Protein AF-A0A1B6EIT0-F1 (afdb_monomer_lite)

Radius of gyration: 35.0 Å; chains: 1; bounding box: 85×24×75 Å

InterPro domains:
  IPR000560 Histidine phosphatase superfamily, clade-2 [PF00328] (53-106)
  IPR029033 Histidine phosphatase superfamily [G3DSA:3.40.50.1240] (47-106)
  IPR029033 Histidine phosphatase superfamily [SSF53254] (53-105)
  IPR033379 Histidine acid phosphatase active site [PS00616] (54-68)

Secondary structure (DSSP, 8-state):
-HHHHHHHHHHHHHHHHHHHHHS-------------HHHHHHHHHH------------------SB--S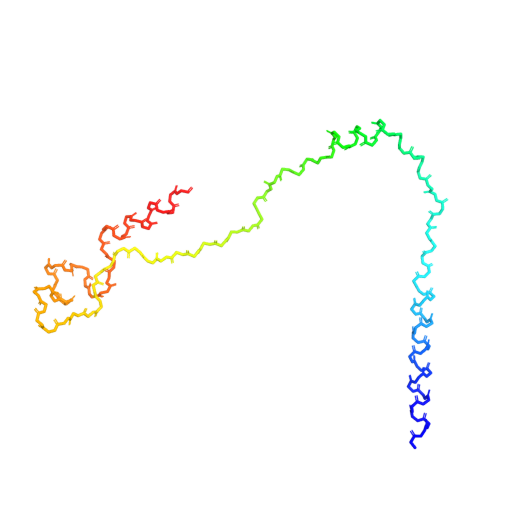---TT-SS-TT-TTTSTT-TTPBPHHHHHHHHHHHT-

Structure (mmCIF, N/CA/C/O backbone):
data_AF-A0A1B6EIT0-F1
#
_entry.id   AF-A0A1B6EIT0-F1
#
loop_
_atom_site.group_PDB
_atom_site.id
_atom_site.type_symbol
_atom_site.label_atom_id
_atom_site.label_alt_id
_atom_site.label_comp_id
_atom_site.label_asym_id
_atom_site.label_entity_id
_atom_site.label_seq_id
_atom_site.pdbx_PDB_ins_code
_atom_site.Cartn_x
_atom_site.Cartn_y
_atom_site.Cartn_z
_atom_site.occupancy
_atom_site.B_iso_or_equiv
_atom_site.auth_seq_id
_atom_site.auth_comp_id
_atom_site.auth_asym_id
_atom_site.auth_atom_id
_atom_site.pdbx_PDB_model_num
ATOM 1 N N . MET A 1 1 ? -69.621 -9.398 3.091 1.00 60.34 1 MET A N 1
ATOM 2 C CA . MET A 1 1 ? -68.298 -8.815 3.428 1.00 60.34 1 MET A CA 1
ATOM 3 C C . MET A 1 1 ? -68.213 -8.235 4.849 1.00 60.34 1 MET A C 1
ATOM 5 O O . MET A 1 1 ? -67.107 -8.036 5.322 1.00 60.34 1 MET A O 1
ATOM 9 N N . SER A 1 2 ? -69.327 -8.000 5.561 1.00 67.25 2 SER A N 1
ATOM 10 C CA . SER A 1 2 ? -69.319 -7.352 6.891 1.00 67.25 2 SER A CA 1
ATOM 11 C C . SER A 1 2 ? -69.005 -8.292 8.074 1.00 67.25 2 SER A C 1
ATOM 13 O O . SER A 1 2 ? -68.335 -7.883 9.017 1.00 67.25 2 SER A O 1
ATOM 15 N N . THR A 1 3 ? -69.392 -9.570 8.014 1.00 70.56 3 THR A N 1
ATOM 16 C CA . THR A 1 3 ? -69.215 -10.526 9.128 1.00 70.56 3 THR A CA 1
ATOM 17 C C . THR A 1 3 ? -67.755 -10.895 9.404 1.00 70.56 3 THR A C 1
ATOM 19 O O . THR A 1 3 ? -67.367 -11.025 10.559 1.00 70.56 3 THR A O 1
ATOM 22 N N . GLY A 1 4 ? -66.920 -11.006 8.365 1.00 75.38 4 GLY A N 1
ATOM 23 C CA . GLY A 1 4 ? -65.493 -11.319 8.522 1.00 75.38 4 GLY A CA 1
ATOM 24 C C . GLY A 1 4 ? -64.696 -10.202 9.205 1.00 75.38 4 GLY A C 1
ATOM 25 O O . GLY A 1 4 ? -63.824 -10.483 10.021 1.00 75.38 4 GLY A O 1
ATOM 26 N N . LEU A 1 5 ? -65.037 -8.938 8.928 1.00 78.00 5 LEU A N 1
ATOM 27 C CA . LEU A 1 5 ? -64.390 -7.785 9.560 1.00 78.00 5 LEU A CA 1
ATOM 28 C C . LEU A 1 5 ? -64.770 -7.669 11.043 1.00 78.00 5 LEU A C 1
ATOM 30 O O . LEU A 1 5 ? -63.912 -7.395 11.875 1.00 78.00 5 LEU A O 1
ATOM 34 N N . LEU A 1 6 ? -66.033 -7.951 11.382 1.00 77.94 6 LEU A N 1
ATOM 35 C CA . LEU A 1 6 ? -66.500 -7.974 12.772 1.00 77.94 6 LEU A CA 1
ATOM 36 C C . LEU A 1 6 ? -65.815 -9.077 13.591 1.00 77.94 6 LEU A C 1
ATOM 38 O O . LEU A 1 6 ? -65.435 -8.837 14.733 1.00 77.94 6 LEU A O 1
ATOM 42 N N . LEU A 1 7 ? -65.600 -10.257 12.999 1.00 79.50 7 LEU A N 1
ATOM 43 C CA . LEU A 1 7 ? -64.869 -11.351 13.645 1.00 79.50 7 LEU A CA 1
ATOM 44 C C . LEU A 1 7 ? -63.392 -11.004 13.865 1.00 79.50 7 LEU A C 1
ATOM 46 O O . LEU A 1 7 ? -62.865 -11.259 14.944 1.00 79.50 7 LEU A O 1
ATOM 50 N N . LEU A 1 8 ? -62.740 -10.367 12.888 1.00 82.31 8 LEU A N 1
ATOM 51 C CA . LEU A 1 8 ? -61.368 -9.877 13.043 1.00 82.31 8 LEU A CA 1
ATOM 52 C C . LEU A 1 8 ? -61.259 -8.835 14.165 1.00 82.31 8 LEU A C 1
ATOM 54 O O . LEU A 1 8 ? -60.371 -8.949 15.004 1.00 82.31 8 LEU A O 1
ATOM 58 N N . CYS A 1 9 ? -62.181 -7.871 14.236 1.00 82.75 9 CYS A N 1
ATOM 59 C CA . CYS A 1 9 ? -62.208 -6.882 15.317 1.00 82.75 9 CYS A CA 1
ATOM 60 C C . CYS A 1 9 ? -62.490 -7.508 16.693 1.00 82.75 9 CYS A C 1
ATOM 62 O O . CYS A 1 9 ? -61.887 -7.109 17.684 1.00 82.75 9 CYS A O 1
ATOM 64 N N . ALA A 1 10 ? -63.379 -8.499 16.778 1.00 87.69 10 ALA A N 1
ATOM 65 C CA . ALA A 1 10 ? -63.656 -9.185 18.039 1.00 87.69 10 ALA A CA 1
ATOM 66 C C . ALA A 1 10 ? -62.429 -9.964 18.543 1.00 87.69 10 ALA A C 1
ATOM 68 O O . ALA A 1 10 ? -62.119 -9.931 19.734 1.00 87.69 10 ALA A O 1
ATOM 69 N N . LEU A 1 11 ? -61.694 -10.614 17.633 1.00 88.88 11 LEU A N 1
ATOM 70 C CA . LEU A 1 11 ? -60.460 -11.325 17.963 1.00 88.88 11 LEU A CA 1
ATOM 71 C C . LEU A 1 11 ? -59.358 -10.370 18.433 1.00 88.88 11 LEU A C 1
ATOM 73 O O . LEU A 1 11 ? -58.691 -10.667 19.421 1.00 88.88 11 LEU A O 1
ATOM 77 N N . THR A 1 12 ? -59.179 -9.214 17.787 1.00 87.44 12 THR A N 1
ATOM 78 C CA . THR A 1 12 ? -58.144 -8.251 18.202 1.00 87.44 12 THR A CA 1
ATOM 79 C C . THR A 1 12 ? -58.437 -7.643 19.570 1.00 87.44 12 THR A C 1
ATOM 81 O O . THR A 1 12 ? -57.529 -7.545 20.392 1.00 87.44 12 THR A O 1
ATOM 84 N N . VAL A 1 13 ? -59.696 -7.293 19.850 1.00 90.81 13 VAL A N 1
ATOM 85 C CA . VAL A 1 13 ? -60.106 -6.769 21.164 1.00 90.81 13 VAL A CA 1
ATOM 86 C C . VAL A 1 13 ? -59.982 -7.844 22.247 1.00 90.81 13 VAL A C 1
ATOM 88 O O . VAL A 1 13 ? -59.498 -7.551 23.338 1.00 90.81 13 VAL A O 1
ATOM 91 N N . GLY A 1 14 ? -60.340 -9.095 21.941 1.00 91.69 14 GLY A N 1
ATOM 92 C CA . GLY A 1 14 ? -60.160 -10.223 22.857 1.00 91.69 14 GLY A CA 1
ATOM 93 C C . GLY A 1 14 ? -58.691 -10.463 23.213 1.00 91.69 14 GLY A C 1
ATOM 94 O O . GLY A 1 14 ? -58.360 -10.597 24.389 1.00 91.69 14 GLY A O 1
ATOM 95 N N . VAL A 1 15 ? -57.796 -10.442 22.219 1.00 89.31 15 VAL A N 1
ATOM 96 C CA . VAL A 1 15 ? -56.346 -10.577 22.437 1.00 89.31 15 VAL A CA 1
ATOM 97 C C . VAL A 1 15 ? -55.803 -9.410 23.260 1.00 89.31 15 VAL A C 1
ATOM 99 O O . VAL A 1 15 ? -55.054 -9.648 24.203 1.00 89.31 15 VAL A O 1
ATOM 102 N N . LEU A 1 16 ? -56.208 -8.167 22.972 1.00 84.94 16 LEU A N 1
ATOM 103 C CA . LEU A 1 16 ? -55.799 -7.010 23.777 1.00 84.94 16 LEU A CA 1
ATOM 104 C C . LEU A 1 16 ? -56.273 -7.123 25.229 1.00 84.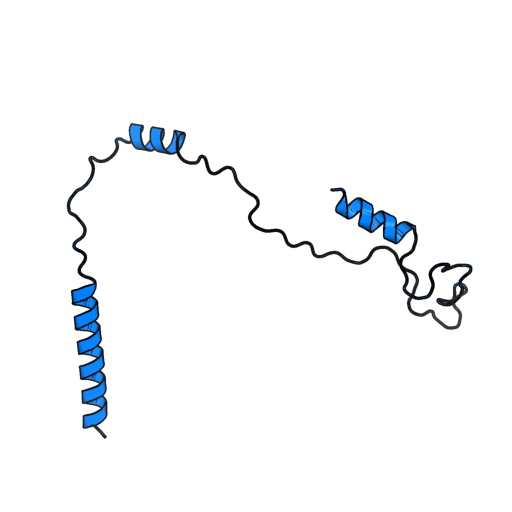94 16 LEU A C 1
ATOM 106 O O . LEU A 1 16 ? -55.511 -6.814 26.138 1.00 84.94 16 LEU A O 1
ATOM 110 N N . GLY A 1 17 ? -57.503 -7.591 25.450 1.00 86.25 17 GLY A N 1
ATOM 111 C CA . GLY A 1 17 ? -58.037 -7.827 26.788 1.00 86.25 17 GLY A CA 1
ATOM 112 C C . GLY A 1 17 ? -57.243 -8.890 27.545 1.00 86.25 17 GLY A C 1
ATOM 113 O O . GLY A 1 17 ? -56.903 -8.686 28.706 1.00 86.25 17 GLY A O 1
ATOM 114 N N . VAL A 1 18 ? -56.888 -10.001 26.894 1.00 85.31 18 VAL A N 1
ATOM 115 C CA . VAL A 1 18 ? -56.060 -11.055 27.504 1.00 85.31 18 VAL A CA 1
ATOM 116 C C . VAL A 1 18 ? -54.663 -10.536 27.832 1.00 85.31 18 VAL A C 1
ATOM 118 O O . VAL A 1 18 ? -54.189 -10.758 28.940 1.00 85.31 18 VAL A O 1
ATOM 121 N N . VAL A 1 19 ? -54.028 -9.801 26.914 1.00 81.00 19 VAL A N 1
ATOM 122 C CA . VAL A 1 19 ? -52.719 -9.181 27.163 1.00 81.00 19 VAL A CA 1
ATOM 123 C C . VAL A 1 19 ? -52.804 -8.211 28.337 1.00 81.00 19 VAL A C 1
ATOM 125 O O . VAL A 1 19 ? -51.982 -8.318 29.234 1.00 81.00 19 VAL A O 1
ATOM 128 N N . TYR A 1 20 ? -53.824 -7.349 28.387 1.00 77.56 20 TYR A N 1
ATOM 129 C CA . TYR A 1 20 ? -54.017 -6.395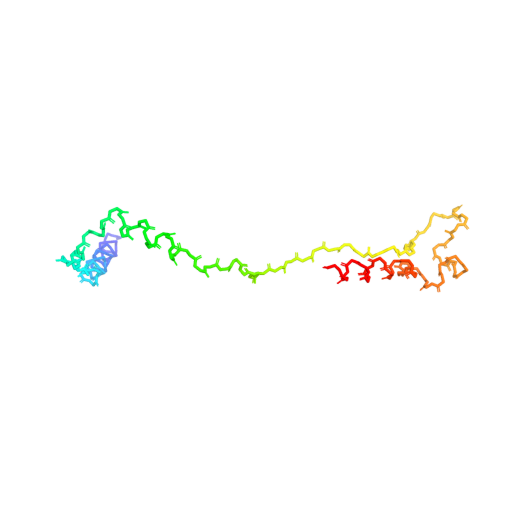 29.481 1.00 77.56 20 TYR A CA 1
ATOM 130 C C . TYR A 1 20 ? -54.150 -7.089 30.845 1.00 77.56 20 TYR A C 1
ATOM 132 O O . TYR A 1 20 ? -53.466 -6.707 31.788 1.00 77.56 20 TYR A O 1
ATOM 140 N N . ASN A 1 21 ? -54.954 -8.156 30.925 1.00 76.50 21 ASN A N 1
ATOM 141 C CA . ASN A 1 21 ? -55.116 -8.946 32.151 1.00 76.50 21 ASN A CA 1
ATOM 142 C C . ASN A 1 21 ? -53.853 -9.740 32.530 1.00 76.50 21 ASN A C 1
ATOM 144 O O . ASN A 1 21 ? -53.650 -10.037 33.701 1.00 76.50 21 ASN A O 1
ATOM 148 N N . LEU A 1 22 ? -53.009 -10.097 31.557 1.00 73.38 22 LEU A N 1
ATOM 149 C CA . LEU A 1 22 ? -51.716 -10.746 31.803 1.00 73.38 22 LEU A CA 1
ATOM 150 C C . LEU A 1 22 ? -50.610 -9.745 32.171 1.00 73.38 22 LEU A C 1
ATOM 152 O O . LEU A 1 22 ? -49.610 -10.151 32.753 1.00 73.38 22 LEU A O 1
ATOM 156 N N . THR A 1 23 ? -50.767 -8.465 31.822 1.00 66.44 23 THR A N 1
ATOM 157 C CA . THR A 1 23 ? -49.811 -7.386 32.124 1.00 66.44 23 THR A CA 1
ATOM 158 C C . THR A 1 23 ? -50.161 -6.577 33.366 1.00 66.44 23 THR A C 1
ATOM 160 O O . THR A 1 23 ? -49.445 -5.621 33.658 1.00 66.44 23 THR A O 1
ATOM 163 N N . ASP A 1 24 ? -51.225 -6.923 34.095 1.00 55.56 24 ASP A N 1
ATOM 164 C CA . ASP A 1 24 ? -51.558 -6.269 35.365 1.00 55.56 24 ASP A CA 1
ATOM 165 C C . ASP A 1 24 ? -50.620 -6.777 36.474 1.00 55.56 24 ASP A C 1
ATOM 167 O O . ASP A 1 24 ? -51.003 -7.445 37.433 1.00 55.56 24 ASP A O 1
ATOM 171 N N . GLU A 1 25 ? -49.328 -6.504 36.296 1.00 54.56 25 GLU A N 1
ATOM 172 C CA . GLU A 1 25 ? -48.379 -6.507 37.389 1.00 54.56 25 GLU A CA 1
ATOM 173 C C . GLU A 1 25 ? -48.663 -5.246 38.196 1.00 54.56 25 GLU A C 1
ATOM 175 O O . GLU A 1 25 ? -48.248 -4.138 37.846 1.00 54.56 25 GLU A O 1
ATOM 180 N N . SER A 1 26 ? -49.443 -5.416 39.264 1.00 55.94 26 SER A N 1
ATOM 181 C CA . SER A 1 26 ? -49.621 -4.392 40.282 1.00 55.94 26 SER A CA 1
ATOM 182 C C . SER A 1 26 ? -48.240 -3.880 40.682 1.00 55.94 26 SER A C 1
ATOM 184 O O . SER A 1 26 ? -47.440 -4.647 41.223 1.00 55.94 26 SER A O 1
ATOM 186 N N . LEU A 1 27 ? -47.958 -2.601 40.417 1.00 51.69 27 LEU A N 1
ATOM 187 C CA . LEU A 1 27 ? -46.777 -1.935 40.957 1.00 51.69 27 LEU A CA 1
ATOM 188 C C . LEU A 1 27 ? -46.767 -2.204 42.467 1.00 51.69 27 LEU A C 1
ATOM 190 O O . LEU A 1 27 ? -47.734 -1.820 43.136 1.00 51.69 27 LEU A O 1
ATOM 194 N N . PRO A 1 28 ? -45.747 -2.883 43.021 1.00 44.22 28 PRO A N 1
ATOM 195 C CA . PRO A 1 28 ? -45.720 -3.132 44.446 1.00 44.22 28 PRO A CA 1
ATOM 196 C C . PRO A 1 28 ? -45.677 -1.774 45.143 1.00 44.22 28 PRO A C 1
ATOM 198 O O . PRO A 1 28 ? -44.738 -0.994 44.978 1.00 44.22 28 PRO A O 1
ATOM 201 N N . ALA A 1 29 ? -46.725 -1.488 45.914 1.00 50.53 29 ALA A N 1
ATOM 202 C CA . ALA A 1 29 ? -46.793 -0.368 46.841 1.00 50.53 29 ALA A CA 1
ATOM 203 C C . ALA A 1 29 ? -45.913 -0.650 48.069 1.00 50.53 29 ALA A C 1
ATOM 205 O O . ALA A 1 29 ? -46.370 -0.574 49.203 1.00 50.53 29 ALA A O 1
ATOM 206 N N . ASP A 1 30 ? -44.651 -0.992 47.825 1.00 49.12 30 ASP A N 1
ATOM 207 C CA . ASP A 1 30 ? -43.618 -1.092 48.841 1.00 49.12 30 ASP A CA 1
ATOM 208 C C . ASP A 1 30 ? -42.514 -0.126 48.412 1.00 49.12 30 ASP A C 1
ATOM 210 O O . ASP A 1 30 ? -41.559 -0.470 47.715 1.00 49.12 30 ASP A O 1
ATOM 214 N N . GLN A 1 31 ? -42.723 1.156 48.730 1.00 48.38 31 GLN A N 1
ATOM 215 C CA . GLN A 1 31 ? -41.667 2.151 48.616 1.00 48.38 31 GLN A CA 1
ATOM 216 C C . GLN A 1 31 ? -40.589 1.788 49.645 1.00 48.38 31 GLN A C 1
ATOM 218 O O . GLN A 1 31 ? -40.854 1.907 50.845 1.00 48.38 31 GLN A O 1
ATOM 223 N N . PRO A 1 32 ? -39.361 1.415 49.238 1.00 50.00 32 PRO A N 1
ATOM 224 C CA . PRO A 1 32 ? -38.247 1.492 50.165 1.00 50.00 32 PRO A CA 1
ATOM 225 C C . PRO A 1 32 ? -38.136 2.955 50.607 1.00 50.00 32 PRO A C 1
ATOM 227 O O . PRO A 1 32 ? -38.281 3.868 49.785 1.00 50.00 32 PRO A O 1
ATOM 230 N N . SER A 1 33 ? -37.942 3.170 51.911 1.00 53.81 33 SER A N 1
ATOM 231 C CA . SER A 1 33 ? -37.717 4.484 52.519 1.00 53.81 33 SER A CA 1
ATOM 232 C C . SER A 1 33 ? -36.863 5.340 51.591 1.00 53.81 33 SER A C 1
ATOM 234 O O . SER A 1 33 ? -35.753 4.934 51.245 1.00 53.81 33 SER A O 1
ATOM 236 N N . VAL A 1 34 ? -37.417 6.472 51.146 1.00 55.00 34 VAL A N 1
ATOM 237 C CA . VAL A 1 34 ? -36.764 7.404 50.224 1.00 55.00 34 VAL A CA 1
ATOM 238 C C . VAL A 1 34 ? -35.361 7.660 50.750 1.00 55.00 34 VAL A C 1
ATOM 240 O O . VAL A 1 34 ? -35.209 8.281 51.802 1.00 55.00 34 VAL A O 1
ATOM 243 N N . ALA A 1 35 ? -34.362 7.128 50.042 1.00 57.22 35 ALA A N 1
ATOM 244 C CA . ALA A 1 35 ? -32.970 7.334 50.385 1.00 57.22 35 ALA A CA 1
ATOM 245 C C . ALA A 1 35 ? -32.773 8.839 50.550 1.00 57.22 35 ALA A C 1
ATOM 247 O O . ALA A 1 35 ? -33.128 9.629 49.667 1.00 57.22 35 ALA A O 1
ATOM 248 N N . THR A 1 36 ? -32.288 9.248 51.718 1.00 66.69 36 THR A N 1
ATOM 249 C CA . THR A 1 36 ? -32.031 10.660 51.985 1.00 66.69 36 THR A CA 1
ATOM 250 C C . THR A 1 36 ? -31.096 11.191 50.899 1.00 66.69 36 THR A C 1
ATOM 252 O O . THR A 1 36 ? -30.294 10.444 50.336 1.00 66.69 36 THR A O 1
ATOM 255 N N . ALA A 1 37 ? -31.151 12.487 50.580 1.00 64.06 37 ALA A N 1
ATOM 256 C CA . ALA A 1 37 ? -30.237 13.071 49.591 1.00 64.06 37 ALA A CA 1
ATOM 257 C C . ALA A 1 37 ? -28.760 12.724 49.888 1.00 64.06 37 ALA A C 1
ATOM 259 O O . ALA A 1 37 ? -27.959 12.595 48.970 1.00 64.06 37 ALA A O 1
ATOM 260 N N . SER A 1 38 ? -28.422 12.491 51.161 1.00 65.88 38 SER A N 1
ATOM 261 C CA . SER A 1 38 ? -27.110 12.023 51.609 1.00 65.88 38 SER A CA 1
ATOM 262 C C . SER A 1 38 ? -26.808 10.568 51.224 1.00 65.88 38 SER A C 1
ATOM 264 O O . SER A 1 38 ? -25.694 10.285 50.799 1.00 65.88 38 SER A O 1
ATOM 266 N N . GLU A 1 39 ? -27.783 9.660 51.288 1.00 65.06 39 GLU A N 1
ATOM 267 C CA . GLU A 1 39 ? -27.652 8.269 50.826 1.00 65.06 39 GLU A CA 1
ATOM 268 C C . GLU A 1 39 ? -27.633 8.166 49.299 1.00 65.06 39 GLU A C 1
ATOM 270 O O . GLU A 1 39 ? -26.867 7.375 48.762 1.00 65.06 39 GLU A O 1
ATOM 275 N N . LEU A 1 40 ? -28.398 9.002 48.587 1.00 61.97 40 LEU A N 1
ATOM 276 C CA . LEU A 1 40 ? -28.301 9.143 47.128 1.00 61.97 40 LEU A CA 1
ATOM 277 C C . LEU A 1 40 ? -26.928 9.676 46.715 1.00 61.97 40 LEU A C 1
ATOM 279 O O . LEU A 1 40 ? -26.330 9.156 45.780 1.00 61.97 40 LEU A O 1
ATOM 283 N N . VAL A 1 41 ? -26.393 10.667 47.437 1.00 64.12 41 VAL A N 1
ATOM 284 C CA . VAL A 1 41 ? -25.026 11.163 47.234 1.00 64.12 41 VAL A CA 1
ATOM 285 C C . VAL A 1 41 ? -24.006 10.070 47.559 1.00 64.12 41 VAL A C 1
ATOM 287 O O . VAL A 1 41 ? -23.122 9.831 46.749 1.00 64.12 41 VAL A O 1
ATOM 290 N N . ALA A 1 42 ? -24.144 9.338 48.667 1.00 61.91 42 ALA A N 1
ATOM 291 C CA . ALA A 1 42 ? -23.249 8.236 49.029 1.00 61.91 42 ALA A CA 1
ATOM 292 C C . ALA A 1 42 ? -23.297 7.073 48.021 1.00 61.91 42 ALA A C 1
ATOM 294 O O . ALA A 1 42 ? -22.249 6.534 47.658 1.00 61.91 42 ALA A O 1
ATOM 295 N N . ALA A 1 43 ? -24.482 6.734 47.506 1.00 57.56 43 ALA A N 1
ATOM 296 C CA . ALA A 1 43 ? -24.685 5.749 46.449 1.00 57.56 43 ALA A CA 1
ATOM 297 C C . ALA A 1 43 ? -24.120 6.227 45.105 1.00 57.56 43 ALA A C 1
ATOM 299 O O . ALA A 1 43 ? -23.587 5.412 44.365 1.00 57.56 43 ALA A O 1
ATOM 300 N N . ASN A 1 44 ? -24.139 7.532 44.811 1.00 57.97 44 ASN A N 1
ATOM 301 C CA . ASN A 1 44 ? -23.463 8.112 43.640 1.00 57.97 44 ASN A CA 1
ATOM 302 C C . ASN A 1 44 ? -21.941 8.266 43.837 1.00 57.97 44 ASN A C 1
ATOM 304 O O . ASN A 1 44 ? -21.201 8.439 42.873 1.00 57.97 44 ASN A O 1
ATOM 308 N N . LEU A 1 45 ? -21.457 8.205 45.083 1.00 57.53 45 LEU A N 1
ATOM 309 C CA . LEU A 1 45 ? -20.029 8.120 45.413 1.00 57.53 45 LEU A CA 1
ATOM 310 C C . LEU A 1 45 ? -19.515 6.668 45.370 1.00 57.53 45 LEU A C 1
ATOM 312 O O . LEU A 1 45 ? -18.307 6.453 45.288 1.00 57.53 45 LEU A O 1
ATOM 316 N N . THR A 1 46 ? -20.411 5.669 45.395 1.00 58.75 46 THR A N 1
ATOM 317 C CA . THR A 1 46 ? -20.076 4.231 45.291 1.00 58.75 46 THR A CA 1
ATOM 318 C C . THR A 1 46 ? -20.536 3.547 43.995 1.00 58.75 46 THR A C 1
ATOM 320 O O . THR A 1 46 ? -19.978 2.510 43.629 1.00 58.75 46 THR A O 1
ATOM 323 N N . GLY A 1 47 ? -21.491 4.119 43.264 1.00 61.09 47 GLY A N 1
ATOM 324 C CA . GLY A 1 47 ? -21.863 3.787 41.889 1.00 61.09 47 GLY A CA 1
ATOM 325 C C . GLY A 1 47 ? -21.283 4.866 40.980 1.00 61.09 47 GLY A C 1
ATOM 326 O O . GLY A 1 47 ? -21.670 6.017 41.044 1.00 61.09 47 GLY A O 1
ATOM 327 N N . SER A 1 48 ? -20.279 4.603 40.163 1.00 58.56 48 SER A N 1
ATOM 328 C CA . SER A 1 48 ? -20.189 3.505 39.222 1.00 58.56 48 SER A CA 1
ATOM 329 C C . SER A 1 48 ? -18.757 2.973 39.211 1.00 58.56 48 SER A C 1
ATOM 331 O O . SER A 1 48 ? -17.848 3.628 38.708 1.00 58.56 48 SER A O 1
ATOM 333 N N . ARG A 1 49 ? -18.540 1.747 39.706 1.00 62.56 49 ARG A N 1
ATOM 334 C CA . ARG A 1 49 ? -17.308 0.986 39.410 1.00 62.56 49 ARG A CA 1
ATOM 335 C C . ARG A 1 49 ? -17.298 0.456 37.971 1.00 62.56 49 ARG A C 1
ATOM 337 O O . ARG A 1 49 ? -16.649 -0.550 37.693 1.00 62.56 49 ARG A O 1
ATOM 344 N N . VAL A 1 50 ? -18.038 1.077 37.052 1.00 66.62 50 VAL A N 1
ATOM 345 C CA . VAL A 1 50 ? -17.886 0.786 35.631 1.00 66.62 50 VAL A CA 1
ATOM 346 C C . VAL A 1 50 ? -16.578 1.430 35.212 1.00 66.62 50 VAL A C 1
ATOM 348 O O . VAL A 1 50 ? -16.518 2.585 34.801 1.00 66.62 50 VAL A O 1
ATOM 351 N N . VAL A 1 51 ? -15.503 0.660 35.358 1.00 74.81 51 VAL A N 1
ATOM 352 C CA . VAL A 1 51 ? -14.277 0.922 34.618 1.00 74.81 51 VAL A CA 1
ATOM 353 C C . VAL A 1 51 ? -14.690 0.885 33.147 1.00 74.81 51 VAL A C 1
ATOM 355 O O . VAL A 1 51 ? -15.256 -0.127 32.726 1.00 74.81 51 VAL A O 1
ATOM 358 N N . P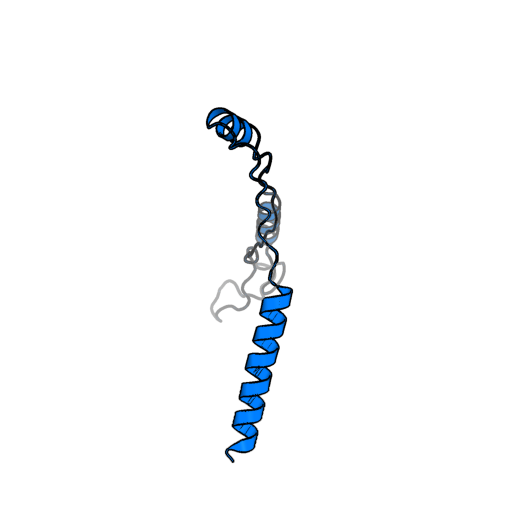RO A 1 52 ? -14.504 1.962 32.367 1.00 78.94 52 PRO A N 1
ATOM 359 C CA . PRO A 1 52 ? -14.827 1.930 30.951 1.00 78.94 52 PRO A CA 1
ATOM 360 C C . PRO A 1 52 ? -13.975 0.841 30.295 1.00 78.94 52 PRO A C 1
ATOM 362 O O . PRO A 1 52 ? -12.761 0.980 30.157 1.00 78.94 52 PRO A O 1
ATOM 365 N N . THR A 1 53 ? -14.607 -0.281 29.950 1.00 90.19 53 THR A N 1
ATOM 366 C CA . THR A 1 53 ? -13.954 -1.393 29.264 1.00 90.19 53 THR A CA 1
ATOM 367 C C . THR A 1 53 ? -14.119 -1.233 27.763 1.00 90.19 53 THR A C 1
ATOM 369 O O . THR A 1 53 ? -15.153 -0.787 27.258 1.00 90.19 53 THR A O 1
ATOM 372 N N . LEU A 1 54 ? -13.081 -1.611 27.022 1.00 91.94 54 LEU A N 1
ATOM 373 C CA . LEU A 1 54 ? -13.153 -1.693 25.574 1.00 91.94 54 LEU A CA 1
ATOM 374 C C . LEU A 1 54 ? -14.133 -2.808 25.187 1.00 91.94 54 LEU A C 1
ATOM 376 O O . LEU A 1 54 ? -13.900 -3.971 25.504 1.00 91.94 54 LEU A O 1
ATOM 380 N N . ARG A 1 55 ? -15.230 -2.459 24.509 1.00 93.00 55 ARG A N 1
ATOM 381 C CA . ARG A 1 55 ? -16.256 -3.436 24.101 1.00 93.00 55 ARG A CA 1
ATOM 382 C C . ARG A 1 55 ? -16.087 -3.929 22.666 1.00 93.00 55 ARG A C 1
ATOM 384 O O . ARG A 1 55 ? -16.458 -5.060 22.377 1.00 93.00 55 ARG A O 1
ATOM 391 N N . PHE A 1 56 ? -15.565 -3.090 21.772 1.00 95.25 56 PHE A N 1
ATOM 392 C CA . PHE A 1 56 ? -15.423 -3.396 20.348 1.00 95.25 56 PHE A CA 1
ATOM 393 C C . PHE A 1 56 ? -14.461 -2.414 19.666 1.00 95.25 56 PHE A C 1
ATOM 395 O O . PHE A 1 56 ? -14.448 -1.233 20.013 1.00 95.25 56 PHE A O 1
ATOM 402 N N . VAL A 1 57 ? -13.689 -2.894 18.686 1.00 95.50 57 VAL A N 1
ATOM 403 C CA . VAL A 1 57 ? -12.809 -2.074 17.837 1.00 95.50 57 VAL A CA 1
ATOM 404 C C . VAL A 1 57 ? -12.973 -2.491 16.384 1.00 95.50 57 VAL A C 1
ATOM 406 O O . VAL A 1 57 ? -12.941 -3.678 16.067 1.00 95.50 57 VAL A O 1
ATOM 409 N N . VAL A 1 58 ? -13.074 -1.501 15.498 1.00 97.38 58 VAL A N 1
ATOM 410 C CA . VAL A 1 58 ? -12.920 -1.675 14.050 1.00 97.38 58 VAL A CA 1
ATOM 411 C C . VAL A 1 58 ? -11.776 -0.791 13.597 1.00 97.38 58 VAL A C 1
ATOM 413 O O . VAL A 1 58 ? -11.772 0.407 13.873 1.00 97.38 58 VAL A O 1
ATOM 416 N N . ALA A 1 59 ? -10.831 -1.377 12.872 1.00 95.00 59 ALA A N 1
ATOM 417 C CA . ALA A 1 59 ? -9.760 -0.648 12.216 1.00 95.00 59 ALA A CA 1
ATOM 418 C C . ALA A 1 59 ? -9.918 -0.788 10.700 1.00 95.00 59 ALA A C 1
ATOM 420 O O . ALA A 1 59 ? -9.884 -1.895 10.165 1.00 95.00 59 ALA A O 1
ATOM 421 N N . VAL A 1 60 ? -10.080 0.339 10.008 1.00 96.81 60 VAL A N 1
ATOM 422 C CA . VAL A 1 60 ? -10.070 0.403 8.543 1.00 96.81 60 VAL A CA 1
ATOM 423 C C . VAL A 1 60 ? -8.778 1.087 8.130 1.00 96.81 60 VAL A C 1
ATOM 425 O O . VAL A 1 60 ? -8.585 2.272 8.395 1.00 96.81 60 VAL A O 1
ATOM 428 N N . SER A 1 61 ? -7.879 0.335 7.505 1.00 95.38 61 SER A N 1
ATOM 429 C CA . SER A 1 61 ? -6.585 0.838 7.052 1.00 95.38 61 SER A CA 1
ATOM 430 C C . SER A 1 61 ? -6.420 0.643 5.551 1.00 95.38 61 SER A C 1
ATOM 432 O O . SER A 1 61 ? -6.968 -0.276 4.939 1.00 95.38 61 SER A O 1
ATOM 434 N N . ARG A 1 62 ? -5.644 1.538 4.941 1.00 96.94 62 ARG A N 1
ATOM 435 C CA . ARG A 1 62 ? -5.131 1.323 3.591 1.00 96.94 62 ARG A CA 1
ATOM 436 C C . ARG A 1 62 ? -3.898 0.421 3.666 1.00 96.94 62 ARG A C 1
ATOM 438 O O . ARG A 1 62 ? -3.193 0.417 4.670 1.00 96.94 62 ARG A O 1
ATOM 445 N N . HIS A 1 63 ? -3.609 -0.286 2.576 1.00 97.81 63 HIS A N 1
ATOM 446 C CA . HIS A 1 63 ? -2.316 -0.937 2.380 1.00 97.81 63 HIS A CA 1
ATOM 447 C C . HIS A 1 63 ? -1.148 0.068 2.502 1.00 97.81 63 HIS A C 1
ATOM 449 O O . HIS A 1 63 ? -1.293 1.249 2.171 1.00 97.81 63 HIS A O 1
ATOM 455 N N . GLY A 1 64 ? 0.029 -0.417 2.902 1.00 97.94 64 GLY A N 1
ATOM 456 C CA . GLY A 1 64 ? 1.270 0.365 2.892 1.00 97.94 64 GLY A CA 1
ATOM 457 C C . GLY A 1 64 ? 1.769 0.680 1.476 1.00 97.94 64 GLY A C 1
ATOM 458 O O . GLY A 1 64 ? 1.183 0.262 0.475 1.00 97.94 64 GLY A O 1
ATOM 459 N N . ASN A 1 65 ? 2.875 1.412 1.365 1.00 97.94 65 ASN A N 1
ATOM 460 C CA . ASN A 1 65 ? 3.445 1.789 0.069 1.00 97.94 65 ASN A CA 1
ATOM 461 C C . ASN A 1 65 ? 3.753 0.572 -0.824 1.00 97.94 65 ASN A C 1
ATOM 463 O O . ASN A 1 65 ? 4.518 -0.320 -0.448 1.00 97.94 65 ASN A O 1
ATOM 467 N N . ARG A 1 66 ? 3.215 0.575 -2.044 1.00 97.69 66 ARG A N 1
ATOM 468 C CA . ARG A 1 66 ? 3.359 -0.490 -3.047 1.00 97.69 66 ARG A CA 1
ATOM 469 C C . ARG A 1 66 ? 3.872 0.049 -4.379 1.00 97.69 66 ARG A C 1
ATOM 471 O O . ARG A 1 66 ? 3.757 1.248 -4.633 1.00 97.69 66 ARG A O 1
ATOM 478 N N . GLY A 1 67 ? 4.387 -0.837 -5.225 1.00 96.62 67 GLY A N 1
ATOM 479 C CA . GLY A 1 67 ? 4.695 -0.525 -6.617 1.00 96.62 67 GLY A CA 1
ATOM 480 C C . GLY A 1 67 ? 3.440 -0.145 -7.421 1.00 96.62 67 GLY A C 1
ATOM 481 O O . GLY A 1 67 ? 2.311 -0.486 -7.032 1.00 96.62 67 GLY A O 1
ATOM 482 N N . PRO A 1 68 ? 3.600 0.574 -8.544 1.00 96.88 68 PRO A N 1
ATOM 483 C CA . PRO A 1 68 ? 2.499 0.894 -9.436 1.00 96.88 68 PRO A CA 1
ATOM 484 C C . PRO A 1 68 ? 1.929 -0.387 -10.055 1.00 96.88 68 PRO A C 1
ATOM 486 O O . PRO A 1 68 ? 2.647 -1.355 -10.297 1.00 96.88 68 PRO A O 1
ATOM 489 N N . SER A 1 69 ? 0.623 -0.390 -10.319 1.00 96.94 69 SER A N 1
ATOM 490 C CA . SER A 1 69 ? -0.043 -1.499 -11.023 1.00 96.94 69 SER A CA 1
ATOM 491 C C . SER A 1 69 ? 0.088 -1.382 -12.544 1.00 96.94 69 SER A C 1
ATOM 493 O O . SER A 1 69 ? -0.019 -2.372 -13.253 1.00 96.94 69 SER A O 1
ATOM 495 N N . PHE A 1 70 ? 0.307 -0.166 -13.040 1.00 97.06 70 PHE A N 1
ATOM 496 C CA . PHE A 1 70 ? 0.548 0.150 -14.441 1.00 97.06 70 PHE A CA 1
ATOM 497 C C . PHE A 1 70 ? 1.334 1.459 -14.520 1.00 97.06 70 PHE A C 1
ATOM 499 O O . PHE A 1 70 ? 1.351 2.245 -13.570 1.00 97.06 70 PHE A O 1
ATOM 506 N N . THR A 1 71 ? 1.952 1.714 -15.666 1.00 97.44 71 THR A N 1
ATOM 507 C CA . THR A 1 71 ? 2.670 2.959 -15.951 1.00 97.44 71 THR A CA 1
ATOM 508 C C . THR A 1 71 ? 2.351 3.462 -17.345 1.00 97.44 71 THR A C 1
ATOM 510 O O . THR A 1 71 ? 2.007 2.685 -18.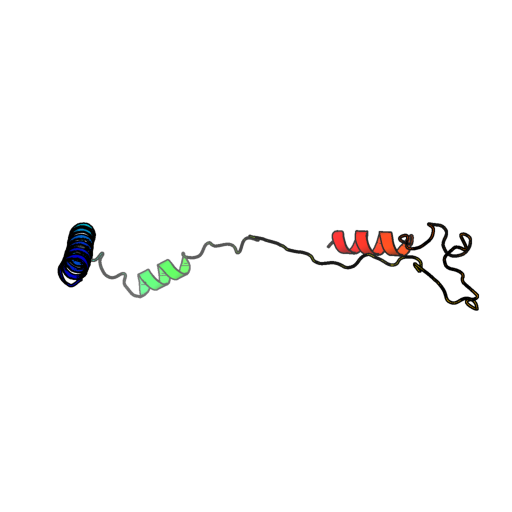233 1.00 97.44 71 THR A O 1
ATOM 513 N N . TYR A 1 72 ? 2.466 4.774 -17.548 1.00 97.12 72 TYR A N 1
ATOM 514 C CA . TYR A 1 72 ? 2.334 5.349 -18.882 1.00 97.12 72 TYR A CA 1
ATOM 515 C C . TYR A 1 72 ? 3.445 4.833 -19.810 1.00 97.12 72 TYR A C 1
ATOM 517 O O . TYR A 1 72 ? 4.571 4.627 -19.345 1.00 97.12 72 TYR A O 1
ATOM 525 N N . PRO A 1 73 ? 3.189 4.708 -21.127 1.00 96.44 73 PRO A N 1
ATOM 526 C CA . PRO A 1 73 ? 4.167 4.163 -22.070 1.00 96.44 73 PRO A CA 1
ATOM 527 C C . PRO A 1 73 ? 5.533 4.863 -22.048 1.00 96.44 73 PRO A C 1
ATOM 529 O O . PRO A 1 73 ? 6.557 4.209 -22.189 1.00 96.44 73 PRO A O 1
ATOM 532 N N . LYS A 1 74 ? 5.565 6.182 -21.815 1.00 97.12 74 LYS A N 1
ATOM 533 C CA . LYS A 1 74 ? 6.803 6.984 -21.758 1.00 97.12 74 LYS A CA 1
ATOM 534 C C . LYS A 1 74 ? 7.390 7.134 -20.347 1.00 97.12 74 LYS A C 1
ATOM 536 O O . LYS A 1 74 ? 8.273 7.962 -20.149 1.00 97.12 74 LYS A O 1
ATOM 541 N N . SER A 1 75 ? 6.889 6.390 -19.358 1.00 96.50 75 SER A N 1
ATOM 542 C CA . SER A 1 75 ? 7.446 6.428 -18.003 1.00 96.50 75 SER A CA 1
ATOM 543 C C . SER A 1 75 ? 8.889 5.910 -18.015 1.00 96.50 75 SER A C 1
ATOM 545 O O .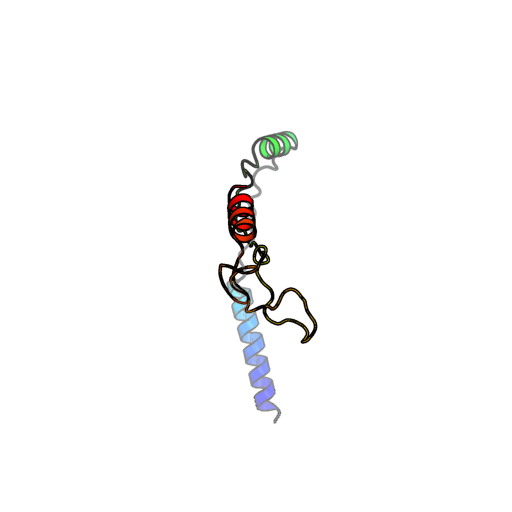 SER A 1 75 ? 9.118 4.809 -18.525 1.00 96.50 75 SER A O 1
ATOM 547 N N . PRO A 1 76 ? 9.856 6.634 -17.423 1.00 95.62 76 PRO A N 1
ATOM 548 C CA . PRO A 1 76 ? 11.205 6.108 -17.230 1.00 95.62 76 PRO A CA 1
ATOM 549 C C . PRO A 1 76 ? 11.242 4.984 -16.182 1.00 95.62 76 PRO A C 1
ATOM 551 O O . PRO A 1 76 ? 12.183 4.201 -16.158 1.00 95.62 76 PRO A O 1
ATOM 554 N N . TYR A 1 77 ? 10.208 4.880 -15.340 1.00 95.62 77 TYR A N 1
ATOM 555 C CA . TYR A 1 77 ? 10.063 3.838 -14.328 1.00 95.62 77 TYR A CA 1
ATOM 556 C C . TYR A 1 77 ? 8.878 2.953 -14.707 1.00 95.62 77 TYR A C 1
ATOM 558 O O . TYR A 1 77 ? 7.737 3.266 -14.363 1.00 95.62 77 TYR A O 1
ATOM 566 N N . GLN A 1 78 ? 9.110 1.896 -15.484 1.00 97.44 78 GLN A N 1
ATOM 567 C CA . GLN A 1 78 ? 8.039 0.983 -15.887 1.00 97.44 78 GLN A CA 1
ATOM 568 C C . GLN A 1 78 ? 7.604 0.107 -14.707 1.00 97.44 78 GLN A C 1
ATOM 570 O O . GLN A 1 78 ? 8.431 -0.309 -13.903 1.00 97.44 78 GLN A O 1
ATOM 575 N N . HIS A 1 79 ? 6.305 -0.176 -14.586 1.00 96.88 79 HIS A N 1
ATOM 576 C CA . HIS A 1 79 ? 5.748 -0.962 -13.473 1.00 96.88 79 HIS A CA 1
ATOM 577 C C . HIS A 1 79 ? 6.328 -2.380 -13.380 1.00 96.88 79 HIS A C 1
ATOM 579 O O . HIS A 1 79 ? 6.403 -2.939 -12.291 1.00 96.88 79 HIS A O 1
ATOM 585 N N . ASN A 1 80 ? 6.750 -2.948 -14.511 1.00 96.12 80 ASN A N 1
ATOM 586 C CA . ASN A 1 80 ? 7.345 -4.278 -14.610 1.00 96.12 80 ASN A CA 1
ATOM 587 C C . ASN A 1 80 ? 8.881 -4.280 -14.495 1.00 96.12 80 ASN A C 1
ATOM 589 O O . ASN A 1 80 ? 9.487 -5.346 -14.602 1.00 96.12 80 ASN A O 1
ATOM 593 N N . ASP A 1 81 ? 9.519 -3.124 -14.288 1.00 96.75 81 ASP A N 1
ATOM 594 C CA . ASP A 1 81 ? 10.964 -3.062 -14.089 1.00 96.75 81 ASP A CA 1
ATOM 595 C C . ASP A 1 81 ? 11.318 -3.533 -12.674 1.00 96.75 81 ASP A C 1
ATOM 597 O O . ASP A 1 81 ? 11.202 -2.791 -11.697 1.00 96.75 81 ASP A O 1
ATOM 601 N N . THR A 1 82 ? 11.780 -4.777 -12.569 1.00 95.62 82 THR A N 1
ATOM 602 C CA . THR A 1 82 ? 12.164 -5.408 -11.301 1.00 95.62 82 THR A CA 1
ATOM 603 C C . THR A 1 82 ? 13.446 -4.844 -10.694 1.00 95.62 82 THR A C 1
ATOM 605 O O . THR A 1 82 ? 13.736 -5.124 -9.534 1.00 95.62 82 THR A O 1
ATOM 608 N N . LYS A 1 83 ? 14.207 -4.006 -11.409 1.00 95.81 83 LYS A N 1
ATOM 609 C CA . LYS A 1 83 ? 15.322 -3.263 -10.803 1.00 95.81 83 LYS A CA 1
ATOM 610 C C . LYS A 1 83 ? 14.817 -2.105 -9.942 1.00 95.81 83 LYS A C 1
ATOM 612 O O . LYS A 1 83 ? 15.464 -1.762 -8.957 1.00 95.81 83 LYS A O 1
ATOM 617 N N . ILE A 1 84 ? 13.671 -1.520 -10.299 1.00 95.44 84 ILE A N 1
ATOM 618 C CA . ILE A 1 84 ? 13.033 -0.413 -9.564 1.00 95.44 84 ILE A CA 1
ATOM 619 C C . ILE A 1 84 ? 11.976 -0.945 -8.588 1.00 95.44 84 ILE A C 1
ATOM 621 O O . ILE A 1 84 ? 11.884 -0.484 -7.450 1.00 95.44 84 ILE A O 1
ATOM 625 N N . TRP A 1 85 ? 11.196 -1.936 -9.020 1.00 96.56 85 TRP A N 1
ATOM 626 C CA . TRP A 1 85 ? 10.127 -2.583 -8.263 1.00 96.56 85 TRP A CA 1
ATOM 627 C C . TRP A 1 85 ? 10.509 -4.042 -7.977 1.00 96.56 85 TRP A C 1
ATOM 629 O O . TRP A 1 85 ? 9.962 -4.958 -8.591 1.00 96.56 85 TRP A O 1
ATOM 639 N N . PRO A 1 86 ? 11.444 -4.297 -7.044 1.00 97.00 86 PRO A N 1
ATOM 640 C CA . PRO A 1 86 ? 12.038 -5.625 -6.842 1.00 97.00 86 PRO A CA 1
ATOM 641 C C . PRO A 1 86 ? 11.047 -6.699 -6.396 1.00 97.00 86 PRO A C 1
ATOM 643 O O . PRO A 1 86 ? 11.322 -7.886 -6.533 1.00 97.00 86 PRO A O 1
ATOM 646 N N . TYR A 1 87 ? 9.893 -6.289 -5.870 1.00 96.81 87 TYR A N 1
ATOM 647 C CA . TYR A 1 87 ? 8.832 -7.199 -5.447 1.00 96.81 87 TYR A CA 1
ATOM 648 C C . TYR A 1 87 ? 7.797 -7.462 -6.543 1.00 96.81 87 TYR A C 1
ATOM 650 O O . TYR A 1 87 ? 6.987 -8.361 -6.384 1.00 96.81 87 TYR A O 1
ATOM 658 N N . GLY A 1 88 ? 7.842 -6.726 -7.655 1.00 95.50 88 GLY A N 1
ATOM 659 C CA . GLY A 1 88 ? 6.901 -6.859 -8.759 1.00 95.50 88 GLY A CA 1
ATOM 660 C C . GLY A 1 88 ? 5.777 -5.822 -8.761 1.00 95.50 88 GLY A C 1
ATOM 661 O O . GLY A 1 88 ? 5.717 -4.890 -7.953 1.00 95.50 88 GLY A O 1
ATOM 662 N N . VAL A 1 89 ? 4.894 -5.981 -9.743 1.00 97.25 89 VAL A N 1
ATOM 663 C CA . VAL A 1 89 ? 3.811 -5.049 -10.072 1.00 97.25 89 VAL A CA 1
ATOM 664 C C . VAL A 1 89 ? 2.778 -5.017 -8.952 1.00 97.25 89 VAL A C 1
ATOM 666 O O . VAL A 1 89 ? 2.226 -6.046 -8.586 1.00 97.25 89 VAL A O 1
ATOM 669 N N . GLY A 1 90 ? 2.461 -3.828 -8.437 1.00 97.12 90 GLY A N 1
ATOM 670 C CA . GLY A 1 90 ? 1.436 -3.679 -7.399 1.00 97.12 90 GLY A CA 1
ATOM 671 C C . GLY A 1 90 ? 1.821 -4.204 -6.011 1.00 97.12 90 GLY A C 1
ATOM 672 O O . GLY A 1 90 ? 1.041 -4.021 -5.079 1.00 97.12 90 GLY A O 1
ATOM 673 N N . GLU A 1 91 ? 3.004 -4.793 -5.847 1.00 97.50 91 GLU A N 1
ATOM 674 C CA . GLU A 1 91 ? 3.422 -5.425 -4.596 1.00 97.50 91 GLU A CA 1
ATOM 675 C C . GLU A 1 91 ? 3.930 -4.420 -3.560 1.00 97.50 91 GLU A C 1
ATOM 677 O O . GLU A 1 91 ? 4.447 -3.347 -3.891 1.00 97.50 91 GLU A O 1
ATOM 682 N N . LEU A 1 92 ? 3.794 -4.765 -2.275 1.00 98.00 92 LEU A N 1
ATOM 683 C CA . LEU A 1 92 ? 4.291 -3.928 -1.183 1.00 98.00 92 LEU A CA 1
ATOM 684 C C . LEU A 1 92 ? 5.810 -3.762 -1.268 1.00 98.00 92 LEU A C 1
ATOM 686 O O . LEU A 1 92 ? 6.574 -4.725 -1.356 1.00 98.00 92 LEU A O 1
ATOM 690 N N . THR A 1 93 ? 6.254 -2.518 -1.138 1.00 97.31 93 THR A N 1
ATOM 691 C CA . THR A 1 93 ? 7.671 -2.202 -0.953 1.00 97.31 93 THR A CA 1
ATOM 692 C C . THR A 1 93 ? 8.127 -2.624 0.447 1.00 97.31 93 THR A C 1
ATOM 694 O O . THR A 1 93 ? 7.309 -2.804 1.352 1.00 97.31 93 THR A O 1
ATOM 697 N N . GLN A 1 94 ? 9.440 -2.730 0.674 1.00 97.56 94 GLN A N 1
ATOM 698 C CA . GLN A 1 94 ? 9.976 -2.962 2.022 1.00 97.56 94 GLN A CA 1
ATOM 699 C C . GLN A 1 94 ? 9.506 -1.882 3.005 1.00 97.56 94 GLN A C 1
ATOM 701 O O . GLN A 1 94 ? 9.081 -2.202 4.112 1.00 97.56 94 GLN A O 1
ATOM 706 N N . ILE A 1 95 ? 9.502 -0.621 2.566 1.00 97.88 95 ILE A N 1
ATOM 707 C CA . ILE A 1 95 ? 8.983 0.512 3.341 1.00 97.88 95 ILE A CA 1
ATOM 708 C C . ILE A 1 95 ? 7.491 0.319 3.636 1.00 97.88 95 ILE A C 1
ATOM 710 O O . ILE A 1 95 ? 7.064 0.501 4.770 1.00 97.88 95 ILE A O 1
ATOM 714 N N . GLY A 1 96 ? 6.704 -0.108 2.647 1.00 98.12 96 GLY A N 1
ATOM 715 C CA . GLY A 1 96 ? 5.275 -0.378 2.815 1.00 98.12 96 GLY A CA 1
ATOM 716 C C . GLY A 1 96 ? 4.970 -1.460 3.844 1.00 98.12 96 GLY A C 1
ATOM 717 O O . GLY A 1 96 ? 4.021 -1.323 4.613 1.00 98.12 96 GLY A O 1
ATOM 718 N N . ARG A 1 97 ? 5.795 -2.510 3.908 1.00 98.00 97 ARG A N 1
ATOM 719 C CA . ARG A 1 97 ? 5.680 -3.541 4.950 1.00 98.00 97 ARG A CA 1
ATOM 720 C C . ARG A 1 97 ? 5.979 -2.976 6.339 1.00 98.00 97 ARG A C 1
ATOM 722 O O . ARG A 1 97 ? 5.206 -3.218 7.260 1.00 98.00 97 ARG A O 1
ATOM 729 N N . MET A 1 98 ? 7.040 -2.177 6.471 1.00 98.31 98 MET A N 1
ATOM 730 C CA . MET A 1 98 ? 7.397 -1.539 7.746 1.00 98.31 98 MET A CA 1
ATOM 731 C C . MET A 1 98 ? 6.318 -0.569 8.232 1.00 98.31 98 MET A C 1
ATOM 733 O O . MET A 1 98 ? 5.951 -0.612 9.397 1.00 98.31 98 MET A O 1
ATOM 737 N N . GLN A 1 99 ? 5.728 0.226 7.336 1.00 97.75 99 GLN A N 1
ATOM 738 C CA . GLN A 1 99 ? 4.622 1.128 7.677 1.00 97.75 99 GLN A CA 1
ATOM 739 C C . GLN A 1 99 ? 3.442 0.388 8.315 1.00 97.75 99 GLN A C 1
ATOM 741 O O . GLN A 1 99 ? 2.881 0.859 9.302 1.00 97.75 99 GLN A O 1
ATOM 746 N N . MET A 1 100 ? 3.067 -0.770 7.764 1.00 97.25 100 MET A N 1
ATOM 747 C CA . MET A 1 100 ? 1.954 -1.551 8.305 1.00 97.25 100 MET A CA 1
ATOM 748 C C . MET A 1 100 ? 2.301 -2.230 9.625 1.00 97.25 100 MET A C 1
ATOM 750 O O . MET A 1 100 ? 1.455 -2.307 10.513 1.00 97.25 100 MET A O 1
ATOM 754 N N . TYR A 1 101 ? 3.544 -2.682 9.765 1.00 97.50 101 TYR A N 1
ATOM 755 C CA . TYR A 1 101 ? 4.050 -3.212 11.023 1.00 97.50 101 TYR A CA 1
ATOM 756 C C . TYR A 1 101 ? 4.031 -2.145 12.128 1.00 97.50 101 TYR A C 1
ATOM 758 O O . TYR A 1 101 ? 3.465 -2.374 13.194 1.00 97.50 101 TYR A O 1
ATOM 766 N N . ASP A 1 102 ? 4.560 -0.953 11.853 1.00 97.19 102 ASP A N 1
ATOM 767 C CA . ASP A 1 102 ? 4.613 0.150 12.815 1.00 97.19 102 ASP A CA 1
ATOM 768 C C . ASP A 1 102 ? 3.222 0.690 13.166 1.00 97.19 102 ASP A C 1
ATOM 770 O O . ASP A 1 102 ? 2.997 1.127 14.295 1.00 97.19 102 ASP A O 1
ATOM 774 N N . LEU A 1 103 ? 2.272 0.633 12.225 1.00 95.69 103 LEU A N 1
ATOM 775 C CA . LEU A 1 103 ? 0.871 0.938 12.506 1.00 95.69 103 LEU A CA 1
ATOM 776 C C . LEU A 1 103 ? 0.283 -0.037 13.533 1.00 95.69 103 LEU A C 1
ATOM 778 O O . LEU A 1 103 ? -0.405 0.406 14.445 1.00 95.69 103 LEU A O 1
ATOM 782 N N . GLY A 1 104 ? 0.557 -1.338 13.391 1.00 94.94 104 GLY A N 1
ATOM 783 C CA . GLY A 1 104 ? 0.040 -2.381 14.282 1.00 94.94 104 GLY A CA 1
ATOM 784 C C . GLY A 1 104 ? 0.754 -2.489 15.633 1.00 94.94 104 GLY A C 1
ATOM 785 O O . GLY A 1 104 ? 0.240 -3.142 16.534 1.00 94.94 104 GLY A O 1
ATOM 786 N N . LYS A 1 105 ? 1.929 -1.868 15.794 1.00 95.25 105 LYS A N 1
ATOM 787 C CA . LYS A 1 105 ? 2.646 -1.808 17.080 1.00 95.25 105 LYS A CA 1
ATOM 788 C C . LYS A 1 105 ? 2.049 -0.825 18.089 1.00 95.25 105 LYS A C 1
ATOM 790 O O . LYS A 1 105 ? 2.486 -0.844 19.240 1.00 95.25 105 LYS A O 1
ATOM 795 N N . LYS A 1 106 ? 1.164 0.068 17.652 1.00 68.75 106 LYS A N 1
ATOM 796 C CA . LYS A 1 106 ? 0.526 1.081 18.499 1.00 68.75 106 LYS A CA 1
ATOM 797 C C . LYS A 1 106 ? -0.701 0.513 19.191 1.00 68.75 106 LYS A C 1
ATOM 799 O O . LYS A 1 106 ? -0.875 0.857 20.377 1.00 68.75 106 LYS A O 1
#

Foldseek 3Di:
DPPVVVVVVVVVVVVVVVVVVVPPPPPPPPDDDDQPVVSVVVVVVVPDPPPPDDDDDDDDDDQFDAQAQADDPPDPDGQQPCVNHVPGHRGADPRRVVVVVVVVVD

pLDDT: mean 82.4, std 16.85, range [44.22, 98.31]

Sequence (106 aa):
MSTGLLLLCALTVGVLGVVYNLTDESLPADQPSVATASELVAANLTGSRVVPTLRFVVAVSRHGNRGPSFTYPKSPYQHNDTKIWPYGVGELTQIGRMQMYDLGKK

Organism: NCBI:txid1464854